Protein AF-A0A7C3GCV1-F1 (afdb_monomer_lite)

Foldseek 3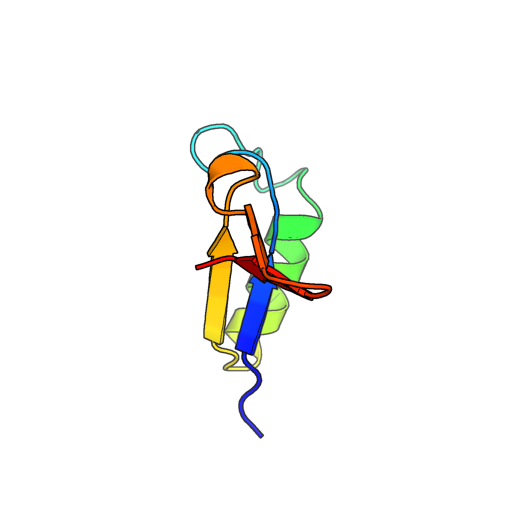Di:
DAAEEEDEDDDPVPDPCVPDPVNVVVVVSVVVVHHYHYFYPVQWDDDPNDIDGD

InterPro domains:
  IPR004215 Prokaryotic glutathione synthetase, N-terminal [PF02951] (4-54)
  IPR016185 Pre-ATP-grasp domain superfamily [SSF52440] (4-54)

Secondary structure (DSSP, 8-state):
---EEEEE-S-GGG--TTT-HHHHHHHHHHHTTPEEEEE-GGGEEEETTEEEE-

Radius of gyration: 12.89 Å; chains: 1; bounding box: 26×28×29 Å

Structure (mmCIF, N/CA/C/O backbone):
data_AF-A0A7C3GCV1-F1
#
_entry.id   AF-A0A7C3GCV1-F1
#
loop_
_atom_site.group_PDB
_atom_site.id
_atom_site.type_symbol
_atom_site.label_atom_id
_atom_site.label_alt_id
_atom_site.label_comp_id
_atom_site.label_asym_id
_atom_site.label_entity_id
_atom_site.label_seq_id
_atom_site.pdbx_PDB_ins_code
_atom_site.Cartn_x
_atom_site.Cartn_y
_atom_site.Cartn_z
_atom_site.occupancy
_atom_site.B_iso_or_equiv
_atom_site.auth_seq_id
_atom_site.auth_comp_id
_atom_site.auth_asym_id
_atom_site.auth_atom_id
_atom_site.pdbx_PDB_model_num
ATOM 1 N N . MET A 1 1 ? -12.783 -17.549 -3.632 1.00 70.94 1 MET A N 1
ATOM 2 C CA . MET A 1 1 ? -13.112 -16.269 -2.966 1.00 70.94 1 MET A CA 1
ATOM 3 C C . MET A 1 1 ? -12.332 -15.174 -3.667 1.00 70.94 1 MET A C 1
ATOM 5 O O . MET A 1 1 ? -11.154 -15.387 -3.920 1.00 70.94 1 MET A O 1
ATOM 9 N N . THR A 1 2 ? -12.969 -14.053 -3.998 1.00 83.56 2 THR A N 1
ATOM 10 C CA . THR A 1 2 ? -12.303 -12.905 -4.631 1.00 83.56 2 THR A CA 1
ATOM 11 C C . THR A 1 2 ? -11.979 -11.881 -3.554 1.00 83.56 2 THR A C 1
ATOM 13 O O . THR A 1 2 ? -12.889 -11.337 -2.927 1.00 83.56 2 THR A O 1
ATOM 16 N N . TYR A 1 3 ? -10.691 -11.656 -3.299 1.00 92.88 3 TYR A N 1
ATOM 17 C CA . TYR A 1 3 ? -10.238 -10.638 -2.356 1.00 92.88 3 TYR A CA 1
ATOM 18 C C . TYR A 1 3 ? -10.064 -9.288 -3.053 1.00 92.88 3 TYR A C 1
ATOM 20 O O . TYR A 1 3 ? -9.815 -9.216 -4.257 1.00 92.88 3 TYR A O 1
ATOM 28 N N . ARG A 1 4 ? -10.203 -8.220 -2.265 1.00 94.00 4 ARG A N 1
ATOM 29 C CA . ARG A 1 4 ? -9.856 -6.852 -2.649 1.00 94.00 4 ARG A CA 1
ATOM 30 C C . ARG A 1 4 ? -8.583 -6.482 -1.908 1.00 94.00 4 ARG A C 1
ATOM 32 O O . ARG A 1 4 ? -8.567 -6.573 -0.681 1.00 94.00 4 ARG A O 1
ATOM 39 N N . ILE A 1 5 ? -7.543 -6.120 -2.643 1.00 93.44 5 ILE A N 1
ATOM 40 C CA . ILE A 1 5 ? -6.224 -5.808 -2.095 1.00 93.44 5 ILE A CA 1
ATOM 41 C C . ILE A 1 5 ? -5.902 -4.366 -2.457 1.00 93.44 5 ILE A C 1
ATOM 43 O O . ILE A 1 5 ? -5.958 -4.001 -3.627 1.00 93.44 5 ILE A O 1
ATOM 47 N N . ALA A 1 6 ? -5.613 -3.556 -1.444 1.00 92.81 6 ALA A N 1
ATOM 48 C CA . ALA A 1 6 ? -5.214 -2.169 -1.609 1.00 92.81 6 ALA A CA 1
ATOM 49 C C . ALA A 1 6 ? -3.727 -2.023 -1.278 1.00 92.81 6 ALA A C 1
ATOM 51 O O . ALA A 1 6 ? -3.272 -2.573 -0.273 1.00 92.81 6 ALA A O 1
ATOM 52 N N . PHE A 1 7 ? -3.000 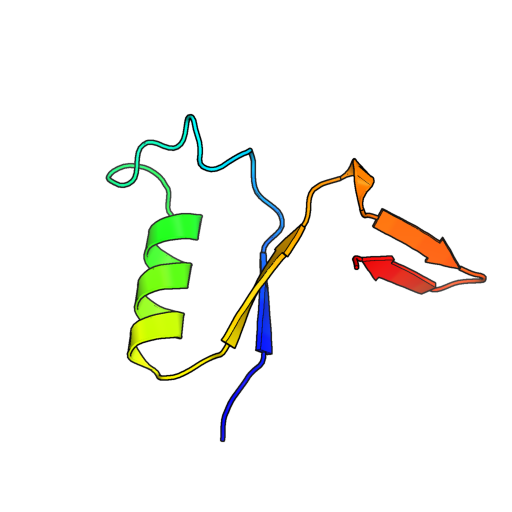-1.276 -2.102 1.00 90.75 7 PHE A N 1
ATOM 53 C CA . PHE A 1 7 ? -1.591 -0.960 -1.904 1.00 90.75 7 PHE A CA 1
ATOM 54 C C . PHE A 1 7 ? -1.414 0.551 -1.750 1.00 90.75 7 PHE A C 1
ATOM 56 O O . PHE A 1 7 ? -1.983 1.322 -2.521 1.00 90.75 7 PHE A O 1
ATOM 63 N N . GLN A 1 8 ? -0.599 0.953 -0.778 1.00 89.44 8 GLN A N 1
ATOM 64 C CA . GLN A 1 8 ? -0.024 2.292 -0.727 1.00 89.44 8 GLN A CA 1
ATOM 65 C C . GLN A 1 8 ? 1.398 2.207 -1.266 1.00 89.44 8 GLN A C 1
ATOM 67 O O . GLN A 1 8 ? 2.208 1.474 -0.701 1.00 89.44 8 GLN A O 1
ATOM 72 N N . MET A 1 9 ? 1.682 2.913 -2.355 1.00 84.50 9 MET A N 1
ATOM 73 C CA . MET A 1 9 ? 3.002 2.947 -2.987 1.00 84.50 9 MET A CA 1
ATOM 74 C C . MET A 1 9 ? 3.240 4.304 -3.649 1.00 84.50 9 MET A C 1
ATOM 76 O O . MET A 1 9 ? 2.291 5.065 -3.852 1.00 84.50 9 MET A O 1
ATOM 80 N N . ASP A 1 10 ? 4.496 4.586 -3.989 1.00 78.62 10 ASP A N 1
ATOM 81 C CA . ASP A 1 10 ? 4.842 5.734 -4.825 1.00 78.62 10 ASP A CA 1
ATOM 82 C C . ASP A 1 10 ? 4.158 5.629 -6.208 1.00 78.62 10 ASP A C 1
ATOM 84 O O . ASP A 1 10 ? 3.808 4.527 -6.646 1.00 78.62 10 ASP A O 1
ATOM 88 N N . PRO A 1 11 ? 3.934 6.750 -6.920 1.00 76.38 11 PRO A N 1
ATOM 89 C CA . PRO A 1 11 ? 3.273 6.732 -8.221 1.00 76.38 11 PRO A CA 1
ATOM 90 C C . PRO A 1 11 ? 3.934 5.761 -9.209 1.00 76.38 11 PRO A C 1
ATOM 92 O O . PRO A 1 11 ? 5.143 5.810 -9.440 1.00 76.38 11 PRO A O 1
ATOM 95 N N . MET A 1 12 ? 3.120 4.923 -9.862 1.00 69.81 12 MET A N 1
ATOM 96 C CA . MET A 1 12 ? 3.600 3.894 -10.800 1.00 69.81 12 MET A CA 1
ATOM 97 C C . MET A 1 12 ? 4.326 4.468 -12.029 1.00 69.81 12 MET A C 1
ATOM 99 O O . MET A 1 12 ? 5.022 3.738 -12.725 1.00 69.81 12 MET A O 1
ATOM 103 N N . GLU A 1 13 ? 4.191 5.769 -12.296 1.00 71.25 13 GLU A N 1
ATOM 104 C CA . GLU A 1 13 ? 4.828 6.467 -13.421 1.00 71.25 13 GLU A CA 1
ATOM 105 C C . GLU A 1 13 ? 6.369 6.472 -13.345 1.00 71.25 13 GLU A C 1
ATOM 107 O O . GLU A 1 13 ? 7.021 6.681 -14.366 1.00 71.25 13 GLU A O 1
ATOM 112 N N . GLY A 1 14 ? 6.954 6.221 -12.165 1.00 67.44 14 GLY A N 1
ATOM 113 C CA . GLY A 1 14 ? 8.407 6.148 -11.951 1.00 67.44 14 GLY A CA 1
ATOM 114 C C . GLY A 1 14 ? 8.911 4.823 -11.373 1.00 67.44 14 GLY A C 1
ATOM 115 O O . GLY A 1 14 ? 10.076 4.746 -10.985 1.00 67.44 14 GLY A O 1
ATOM 116 N N . VAL A 1 15 ? 8.051 3.805 -11.275 1.00 69.62 15 VAL A N 1
ATOM 117 C CA . VAL A 1 15 ? 8.396 2.516 -10.661 1.00 69.62 15 VAL A CA 1
ATOM 118 C C . VAL A 1 15 ? 9.207 1.659 -11.633 1.00 69.62 15 VAL A C 1
ATOM 120 O O . VAL A 1 15 ? 8.775 1.382 -12.752 1.00 69.62 15 VAL A O 1
ATOM 123 N N . ASP A 1 16 ? 10.376 1.203 -11.182 1.00 74.75 16 ASP A N 1
ATOM 124 C CA . ASP A 1 16 ? 11.122 0.134 -11.843 1.00 74.75 16 ASP A CA 1
ATOM 125 C C . ASP A 1 16 ? 10.441 -1.205 -11.529 1.00 74.75 16 ASP A C 1
ATOM 127 O O . ASP A 1 16 ? 10.575 -1.752 -10.432 1.00 74.75 16 ASP A O 1
ATOM 131 N N . ILE A 1 17 ? 9.676 -1.710 -12.496 1.00 72.19 17 ILE A N 1
ATOM 132 C CA . ILE A 1 17 ? 8.895 -2.948 -12.372 1.00 72.19 17 ILE A CA 1
ATOM 133 C C . ILE A 1 17 ? 9.758 -4.174 -12.042 1.00 72.19 17 ILE A C 1
ATOM 135 O O . ILE A 1 17 ? 9.253 -5.114 -11.431 1.00 72.19 17 ILE A O 1
ATOM 139 N N . ASP A 1 18 ? 11.048 -4.154 -12.396 1.00 74.56 18 ASP A N 1
ATOM 140 C CA . ASP A 1 18 ? 11.974 -5.265 -12.160 1.00 74.56 18 ASP A CA 1
ATOM 141 C C . ASP A 1 18 ? 12.644 -5.183 -10.775 1.00 74.56 18 ASP A C 1
ATOM 143 O O . ASP A 1 18 ? 13.239 -6.159 -10.307 1.00 74.56 18 ASP A O 1
ATOM 147 N N . ALA A 1 19 ? 12.535 -4.040 -10.089 1.00 76.12 19 ALA A N 1
ATOM 148 C CA . ALA A 1 19 ? 13.102 -3.811 -8.760 1.00 76.12 19 ALA A CA 1
ATOM 149 C C . ALA A 1 19 ? 12.040 -3.624 -7.660 1.00 76.12 19 ALA A C 1
ATOM 151 O O . ALA A 1 19 ? 12.359 -3.735 -6.471 1.00 76.12 19 ALA A O 1
ATOM 152 N N . ASP A 1 20 ? 10.782 -3.361 -8.025 1.00 82.31 20 ASP A N 1
ATOM 153 C CA . ASP A 1 20 ? 9.722 -3.070 -7.066 1.00 82.31 20 ASP A CA 1
ATOM 154 C C . ASP A 1 20 ? 8.981 -4.327 -6.589 1.00 82.31 20 ASP A C 1
ATOM 156 O O . ASP A 1 20 ? 8.191 -4.971 -7.284 1.00 82.31 20 ASP A O 1
ATOM 160 N N . THR A 1 21 ? 9.213 -4.665 -5.324 1.00 84.25 21 THR A N 1
ATOM 161 C CA . THR A 1 21 ? 8.567 -5.821 -4.687 1.00 84.25 21 THR A CA 1
ATOM 162 C C . THR A 1 21 ? 7.055 -5.662 -4.499 1.00 84.25 21 THR A C 1
ATOM 164 O O . THR A 1 21 ? 6.345 -6.669 -4.444 1.00 84.25 21 THR A O 1
ATOM 167 N N . THR A 1 22 ? 6.536 -4.434 -4.432 1.00 87.06 22 THR A N 1
ATOM 168 C CA . THR A 1 22 ? 5.094 -4.167 -4.332 1.00 87.06 22 THR A CA 1
ATOM 169 C C . THR A 1 22 ? 4.403 -4.489 -5.652 1.00 87.06 22 THR A C 1
ATOM 171 O O . THR A 1 22 ? 3.343 -5.120 -5.650 1.00 87.06 22 THR A O 1
ATOM 174 N N . PHE A 1 23 ? 5.034 -4.135 -6.773 1.00 86.19 23 PHE A N 1
ATOM 175 C CA . PHE A 1 23 ? 4.564 -4.473 -8.112 1.00 86.19 23 PHE A CA 1
ATOM 176 C C . PHE A 1 23 ? 4.525 -5.993 -8.325 1.00 86.19 23 PHE A C 1
ATOM 178 O O . PHE A 1 23 ? 3.483 -6.537 -8.694 1.00 86.19 23 PHE A O 1
ATOM 185 N N . ALA A 1 24 ? 5.592 -6.708 -7.957 1.00 89.69 24 ALA A N 1
ATOM 186 C CA . ALA A 1 24 ? 5.631 -8.171 -8.047 1.00 89.69 24 ALA A CA 1
ATOM 187 C C . ALA A 1 24 ? 4.503 -8.856 -7.240 1.00 89.69 24 ALA A C 1
ATOM 189 O O . ALA A 1 24 ? 3.898 -9.839 -7.679 1.00 89.69 24 ALA A O 1
ATOM 190 N N . LEU A 1 25 ? 4.171 -8.337 -6.051 1.00 91.31 25 LEU A N 1
ATOM 191 C CA . LEU A 1 25 ? 3.050 -8.847 -5.251 1.00 91.31 25 LEU A CA 1
ATOM 192 C C . LEU A 1 25 ? 1.689 -8.549 -5.893 1.00 91.31 25 LEU A C 1
ATOM 194 O O . LEU A 1 25 ? 0.785 -9.393 -5.834 1.00 91.31 25 LEU A O 1
ATOM 198 N N . ALA A 1 26 ? 1.540 -7.374 -6.507 1.00 89.94 26 ALA A N 1
ATOM 199 C CA . ALA A 1 26 ? 0.346 -6.990 -7.245 1.00 89.94 26 ALA A CA 1
ATOM 200 C C . ALA A 1 26 ? 0.104 -7.927 -8.440 1.00 89.94 26 ALA A C 1
ATOM 202 O O . ALA A 1 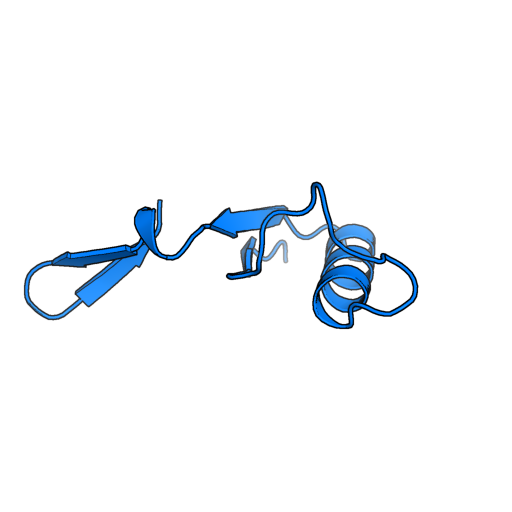26 ? -1.010 -8.433 -8.587 1.00 89.94 26 ALA A O 1
ATOM 203 N N . GLU A 1 27 ? 1.135 -8.265 -9.218 1.00 90.88 27 GLU A N 1
ATOM 204 C CA . GLU A 1 27 ? 1.021 -9.210 -10.339 1.00 90.88 27 GLU A CA 1
ATOM 205 C C . GLU A 1 27 ? 0.540 -10.596 -9.890 1.00 90.88 27 GLU A C 1
ATOM 207 O O . GLU A 1 27 ? -0.393 -11.161 -10.468 1.00 90.88 27 GLU A O 1
ATOM 212 N N . VAL A 1 28 ? 1.103 -11.137 -8.803 1.00 93.50 28 VAL A N 1
ATOM 213 C CA . VAL A 1 28 ? 0.670 -12.435 -8.254 1.00 93.50 28 VAL A CA 1
ATOM 214 C C . VAL A 1 28 ? -0.780 -12.377 -7.765 1.00 93.50 28 VAL A C 1
ATOM 216 O O . VAL A 1 28 ? -1.542 -13.332 -7.946 1.00 93.50 28 VAL A O 1
ATOM 219 N N . ALA A 1 29 ? -1.187 -11.274 -7.137 1.00 93.06 29 ALA A N 1
ATOM 220 C CA . ALA A 1 29 ? -2.563 -11.074 -6.701 1.00 93.06 29 ALA A CA 1
ATOM 221 C C . ALA A 1 29 ? -3.539 -10.972 -7.887 1.00 93.06 29 ALA A C 1
ATOM 223 O O . ALA A 1 29 ? -4.603 -11.598 -7.858 1.00 93.06 29 ALA A O 1
ATOM 224 N N . GLN A 1 30 ? -3.160 -10.258 -8.948 1.00 91.38 30 GLN A N 1
ATOM 225 C CA . GLN A 1 30 ? -3.938 -10.166 -10.181 1.00 91.38 30 GLN A CA 1
ATOM 226 C C . GLN A 1 30 ? -4.070 -11.533 -10.862 1.00 91.38 30 GLN A C 1
ATOM 228 O O . GLN A 1 30 ? -5.178 -11.932 -11.221 1.00 91.38 30 GLN A O 1
ATOM 233 N N . ALA A 1 31 ? -2.978 -12.300 -10.957 1.00 94.81 31 ALA A N 1
ATOM 234 C CA . ALA A 1 31 ? -2.972 -13.652 -11.521 1.00 94.81 31 ALA A CA 1
ATOM 235 C C . ALA A 1 31 ? -3.882 -14.628 -10.751 1.00 94.81 31 ALA A C 1
ATOM 237 O O . ALA A 1 31 ? -4.421 -15.574 -11.324 1.00 94.81 31 ALA A O 1
ATOM 238 N N . ARG A 1 32 ? -4.104 -14.386 -9.452 1.00 95.31 32 ARG A N 1
ATOM 239 C CA . ARG A 1 32 ? -5.058 -15.138 -8.614 1.00 95.31 32 ARG A CA 1
ATOM 240 C C . ARG A 1 32 ? -6.514 -14.674 -8.770 1.00 95.31 32 ARG A C 1
ATOM 242 O O . ARG A 1 32 ? -7.396 -15.228 -8.115 1.00 95.31 32 ARG A O 1
ATOM 249 N N . GLY 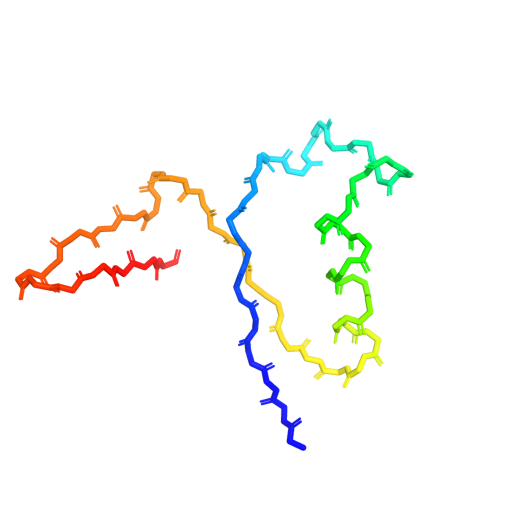A 1 33 ? -6.779 -13.682 -9.622 1.00 94.44 33 GLY A N 1
ATOM 250 C CA . GLY A 1 33 ? -8.111 -13.133 -9.874 1.00 94.44 33 GLY A CA 1
ATOM 251 C C . GLY A 1 33 ? -8.605 -12.183 -8.782 1.00 94.44 33 GLY A C 1
ATOM 252 O O . GLY A 1 33 ? -9.816 -12.053 -8.591 1.00 94.44 33 GLY A O 1
ATOM 253 N N . TYR A 1 34 ? -7.699 -11.556 -8.026 1.00 95.69 34 TYR A N 1
ATOM 254 C CA . TYR A 1 34 ? -8.055 -10.560 -7.015 1.00 95.69 34 TYR A CA 1
ATOM 255 C C . TYR A 1 34 ? -8.207 -9.169 -7.629 1.00 95.69 34 TYR A C 1
ATOM 257 O O . TYR A 1 34 ? -7.591 -8.841 -8.640 1.00 95.69 34 TYR A O 1
ATOM 265 N N . THR A 1 35 ? -9.039 -8.338 -7.004 1.00 93.94 35 THR A N 1
ATOM 266 C CA . THR A 1 35 ? -9.218 -6.943 -7.415 1.00 93.94 35 THR A CA 1
ATOM 267 C C . THR A 1 35 ? -8.201 -6.073 -6.696 1.00 93.94 35 THR A C 1
ATOM 269 O O . THR A 1 35 ? -8.111 -6.126 -5.466 1.00 93.94 35 THR A O 1
ATOM 272 N N . LEU A 1 36 ? -7.458 -5.273 -7.455 1.00 92.81 36 LEU A N 1
ATOM 273 C CA . LEU A 1 36 ? -6.408 -4.407 -6.933 1.00 92.81 36 LEU A CA 1
ATOM 274 C C . LEU A 1 36 ? -6.874 -2.953 -6.857 1.00 92.81 36 LEU A C 1
ATOM 276 O O . LEU A 1 36 ? -7.610 -2.490 -7.726 1.00 92.81 36 LEU A O 1
ATOM 280 N N . PHE A 1 37 ? -6.414 -2.252 -5.827 1.00 91.81 37 PHE A N 1
ATOM 281 C CA . PHE A 1 37 ? -6.602 -0.821 -5.615 1.00 91.81 37 PHE A CA 1
ATOM 282 C C . PHE A 1 37 ? -5.252 -0.205 -5.240 1.00 91.81 37 PHE A C 1
ATOM 284 O O . PHE A 1 37 ? -4.466 -0.829 -4.526 1.00 91.81 37 PHE A O 1
ATOM 291 N N . SER A 1 38 ? -4.994 1.017 -5.687 1.00 89.06 38 SER A N 1
ATOM 292 C CA . SER A 1 38 ? -3.849 1.822 -5.259 1.00 89.06 38 SER A CA 1
ATOM 293 C C . SER A 1 38 ? -4.359 3.118 -4.653 1.00 89.06 38 SER A C 1
ATOM 295 O O . SER A 1 38 ? -5.322 3.679 -5.172 1.00 89.06 38 SER A O 1
ATOM 297 N N . TYR A 1 39 ? -3.722 3.588 -3.588 1.00 91.00 39 TYR A N 1
ATOM 298 C CA . TYR A 1 39 ? -4.026 4.883 -2.988 1.00 91.00 39 TYR A CA 1
ATOM 299 C C . TYR A 1 39 ? -2.737 5.586 -2.568 1.00 91.00 39 TYR A C 1
ATOM 301 O O . TYR A 1 39 ? -1.776 4.938 -2.140 1.00 91.00 39 TYR A O 1
ATOM 309 N N . GLY A 1 40 ? -2.724 6.909 -2.684 1.00 90.62 40 GLY A N 1
ATOM 310 C CA . GLY A 1 40 ? -1.632 7.750 -2.217 1.00 90.62 40 GLY A CA 1
ATOM 311 C C . GLY A 1 40 ? -1.804 8.158 -0.750 1.00 90.62 40 GLY A C 1
ATOM 312 O O . GLY A 1 40 ? -2.876 7.990 -0.156 1.00 90.62 40 GLY A O 1
ATOM 313 N N . PRO A 1 41 ? -0.759 8.695 -0.101 1.00 90.12 41 PRO A N 1
ATOM 314 C CA . PRO A 1 41 ? -0.893 9.346 1.202 1.00 90.12 41 PRO A CA 1
ATOM 315 C C . PRO A 1 41 ? -1.962 10.451 1.231 1.00 90.12 41 PRO A C 1
ATOM 317 O O . PRO A 1 41 ? -2.606 10.646 2.259 1.00 90.12 41 PRO A O 1
ATOM 320 N N . GLU A 1 42 ? -2.180 11.146 0.116 1.00 90.94 42 GLU A N 1
ATOM 321 C CA . GLU A 1 42 ? -3.195 12.187 -0.067 1.00 90.94 42 GLU A CA 1
ATOM 322 C C . GLU A 1 42 ? -4.639 11.665 -0.021 1.00 90.94 42 GLU A C 1
ATOM 324 O O . GLU A 1 42 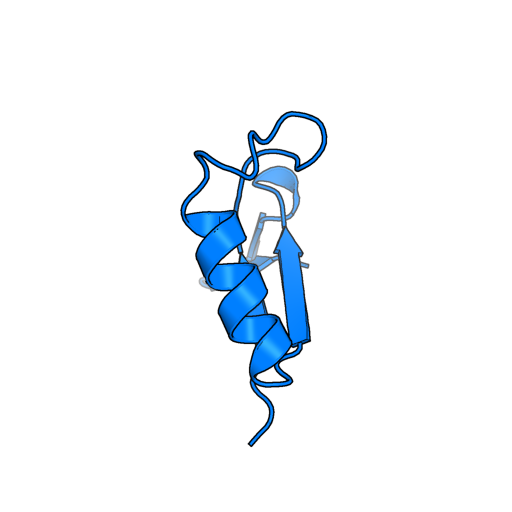? -5.560 12.427 0.281 1.00 90.94 42 GLU A O 1
ATOM 329 N N . ASP A 1 43 ? -4.836 10.367 -0.259 1.00 92.38 43 ASP A N 1
ATOM 330 C CA . ASP A 1 43 ? -6.146 9.719 -0.208 1.00 92.38 43 ASP A CA 1
ATOM 331 C C . ASP A 1 43 ? -6.507 9.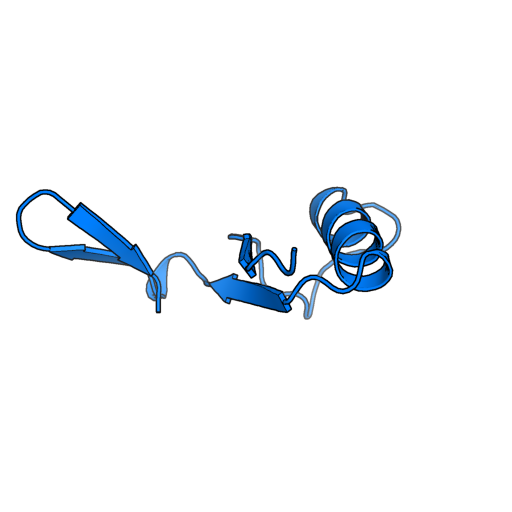249 1.207 1.00 92.38 43 ASP A C 1
ATOM 333 O O . ASP A 1 43 ? -7.644 8.830 1.458 1.00 92.38 43 ASP A O 1
ATOM 337 N N . LEU A 1 44 ? -5.559 9.322 2.152 1.00 94.38 44 LEU A N 1
ATOM 338 C CA . LEU A 1 44 ? -5.786 8.942 3.539 1.00 94.38 44 LEU A CA 1
ATOM 339 C C . LEU A 1 44 ? -6.578 10.006 4.299 1.00 94.38 44 LEU A C 1
ATOM 341 O O . LEU A 1 44 ? -6.231 11.185 4.344 1.00 94.38 44 LEU A O 1
ATOM 345 N N . ALA A 1 45 ? -7.603 9.550 5.010 1.00 95.38 45 ALA A N 1
ATOM 346 C CA . ALA A 1 45 ? -8.379 10.362 5.931 1.00 95.38 45 ALA A CA 1
ATOM 347 C C . ALA A 1 45 ? -8.517 9.672 7.289 1.00 95.38 45 ALA A C 1
ATOM 349 O O . ALA A 1 45 ? -8.696 8.454 7.386 1.00 95.38 45 ALA A O 1
ATOM 350 N N . TYR A 1 46 ? -8.491 10.472 8.355 1.00 95.50 46 TYR A N 1
ATOM 351 C CA . TYR A 1 46 ? -8.856 10.026 9.693 1.00 95.50 46 TYR A CA 1
ATOM 352 C C . TYR A 1 46 ? -10.274 10.484 10.021 1.00 95.50 46 TYR A C 1
ATOM 354 O O . TYR A 1 46 ? -10.552 11.678 10.124 1.00 95.50 46 TYR A O 1
ATOM 362 N N . ASN A 1 47 ? -11.172 9.524 10.204 1.00 94.62 47 ASN A N 1
ATOM 363 C CA . ASN A 1 47 ? -12.563 9.763 10.541 1.00 94.62 47 ASN A CA 1
ATOM 364 C C . ASN A 1 47 ? -12.870 9.150 11.909 1.00 94.62 47 ASN A C 1
ATOM 366 O O . ASN A 1 47 ? -13.036 7.936 12.027 1.00 94.62 47 ASN A O 1
ATOM 370 N N . ALA A 1 48 ? -12.906 10.006 12.935 1.00 94.06 48 ALA A N 1
ATOM 371 C CA . ALA A 1 48 ? -13.378 9.684 14.284 1.00 94.06 48 ALA A CA 1
ATOM 372 C C . ALA A 1 48 ? -12.858 8.340 14.843 1.00 94.06 48 ALA A C 1
ATOM 374 O O . ALA A 1 48 ? -13.638 7.498 15.281 1.00 94.06 48 ALA A O 1
ATOM 375 N N . GLY A 1 49 ? -11.541 8.111 14.814 1.00 95.81 49 GLY A N 1
ATOM 376 C CA . GLY A 1 49 ? -10.949 6.849 15.288 1.00 95.81 49 GLY A CA 1
ATOM 377 C C . GLY A 1 49 ? -10.570 5.865 14.187 1.00 95.81 49 GLY A C 1
ATOM 378 O O . GLY A 1 49 ? -9.938 4.852 14.476 1.00 95.81 49 GLY A O 1
ATOM 379 N N . ARG A 1 50 ? -10.935 6.137 12.929 1.00 95.38 50 ARG A N 1
ATOM 380 C CA . ARG A 1 50 ? -10.738 5.209 11.815 1.00 95.38 50 ARG A CA 1
ATOM 381 C C . ARG A 1 50 ? -9.913 5.829 10.697 1.00 95.38 50 ARG A C 1
ATOM 383 O O . ARG A 1 50 ? -10.291 6.858 10.151 1.00 95.38 50 ARG A O 1
ATOM 390 N N . VAL A 1 51 ? -8.835 5.154 10.310 1.00 93.12 51 VAL A N 1
ATOM 391 C CA . VAL A 1 51 ? -8.084 5.477 9.090 1.00 93.12 51 VAL A CA 1
ATOM 392 C C . VAL A 1 51 ? -8.802 4.858 7.887 1.00 93.12 51 VAL A C 1
ATOM 394 O O . VAL A 1 51 ? -9.221 3.697 7.936 1.00 93.12 51 VAL A O 1
ATOM 397 N N . GLN A 1 52 ? -9.001 5.647 6.835 1.00 94.25 52 GLN A N 1
ATOM 398 C CA . GLN A 1 52 ? -9.671 5.263 5.591 1.00 94.25 52 GLN A CA 1
ATOM 399 C C . GLN A 1 52 ? -8.870 5.780 4.389 1.00 94.25 52 GLN A C 1
ATOM 401 O O . GLN A 1 52 ? -8.230 6.819 4.497 1.00 94.25 52 GLN A O 1
ATOM 406 N N . ALA A 1 53 ? -8.939 5.065 3.267 1.00 91.81 53 ALA A N 1
ATOM 407 C CA . ALA A 1 53 ? -8.447 5.480 1.952 1.00 91.81 53 ALA A CA 1
ATOM 408 C C . ALA A 1 53 ? -9.583 5.290 0.936 1.00 91.81 53 ALA A C 1
ATOM 410 O O . ALA A 1 53 ? -10.426 4.405 1.149 1.00 91.81 53 ALA A O 1
ATOM 411 N N . ARG A 1 54 ? -9.634 6.106 -0.119 1.00 80.56 54 ARG A N 1
ATOM 412 C CA . ARG A 1 54 ? -10.657 6.023 -1.173 1.00 80.56 54 ARG A CA 1
ATOM 413 C C . ARG A 1 54 ? -10.040 5.875 -2.550 1.00 80.56 54 ARG A C 1
ATOM 415 O O . ARG A 1 54 ? -8.962 6.464 -2.744 1.00 80.56 54 ARG A O 1
#

Organism: NCBI:txid287478

Sequence (54 aa):
MTYRIAFQMDPMEGVDIDADTTFALAEVAQARGYTLFSYGPEDLAYNAGRVQAR

pLDDT: mean 87.6, std 8.31, range [67.44, 95.81]